Protein AF-A0A6N9TY40-F1 (afdb_monomer_lite)

Radius of gyration: 11.16 Å; chains: 1; bounding box: 29×16×31 Å

Foldseek 3Di:
DLVVVLVVLLVVLQVCLVVLVLLVSLVSLVVSVVSCVVDPDPPSVVSSVVSLVSSVVSDDDSNVVSVVVVVPDDD

Secondary structure (DSSP, 8-state):
-HHHHHHHHHHHHHHHHHHT-HHHHHHHHHHHHHHHTT---HHHHHHHHHHHHHHTTT--HHHHHHHHHHHTS--

Sequence (75 aa):
FSRNLALYRAQLAWDLTRSGTADEAAAAVHEVLDLLERVQSSRVRGMLATTVRALGPQGGPEVTALLNRYEALPS

pLDDT: mean 95.87, std 5.43, range [63.88, 98.75]

Organism: Streptomyces halstedii (NCBI:txid1944)

Structure (mmCIF, N/CA/C/O backbone):
data_AF-A0A6N9TY40-F1
#
_entry.id   AF-A0A6N9TY40-F1
#
loop_
_atom_site.group_PDB
_atom_site.id
_atom_site.type_symbol
_atom_site.label_atom_id
_atom_site.label_alt_id
_atom_site.label_comp_id
_atom_site.label_asym_id
_atom_site.label_entity_id
_atom_site.label_seq_id
_atom_site.pdbx_PDB_ins_code
_atom_site.Cartn_x
_atom_site.Cartn_y
_atom_site.Cartn_z
_atom_site.occupancy
_atom_site.B_iso_or_equiv
_atom_site.auth_seq_id
_atom_site.auth_comp_id
_atom_site.auth_asym_id
_atom_site.auth_atom_id
_atom_site.pdbx_PDB_model_num
ATOM 1 N N . PHE A 1 1 ? -2.521 -2.533 19.625 1.00 74.06 1 PHE A N 1
ATOM 2 C CA . PHE A 1 1 ? -1.291 -2.980 18.938 1.00 74.06 1 PHE A CA 1
ATOM 3 C C . PHE A 1 1 ? -1.386 -2.812 17.419 1.00 74.06 1 PHE A C 1
ATOM 5 O O . PHE A 1 1 ? -0.621 -2.027 16.872 1.00 74.06 1 PHE A O 1
ATOM 12 N N . SER A 1 2 ? -2.372 -3.424 16.748 1.00 86.69 2 SER A N 1
ATOM 13 C CA . SER A 1 2 ? -2.501 -3.429 15.276 1.00 86.69 2 SER A CA 1
ATOM 14 C C . SER A 1 2 ? -2.512 -2.045 14.612 1.00 86.69 2 SER A C 1
ATOM 16 O O . SER A 1 2 ? -1.967 -1.888 13.529 1.00 86.69 2 SER A O 1
ATOM 18 N N . ARG A 1 3 ? -3.048 -1.011 15.280 1.00 90.62 3 ARG A N 1
ATOM 19 C CA . ARG A 1 3 ? -3.004 0.374 14.776 1.00 90.62 3 ARG A CA 1
ATOM 20 C C . ARG A 1 3 ? -1.581 0.936 14.665 1.00 90.62 3 ARG A C 1
ATOM 22 O O . ARG A 1 3 ? -1.263 1.557 13.658 1.00 90.62 3 ARG A O 1
ATOM 29 N N . ASN A 1 4 ? -0.740 0.727 15.680 1.00 94.62 4 ASN A N 1
ATOM 30 C CA . ASN A 1 4 ? 0.649 1.201 15.656 1.00 94.62 4 ASN A CA 1
ATOM 31 C C . ASN A 1 4 ? 1.476 0.400 14.650 1.00 94.62 4 ASN A C 1
ATOM 33 O O . ASN A 1 4 ? 2.294 0.982 13.948 1.00 94.62 4 ASN A O 1
ATOM 37 N N . LEU A 1 5 ? 1.203 -0.903 14.522 1.00 96.31 5 LEU A N 1
ATOM 38 C CA . LEU A 1 5 ? 1.813 -1.729 13.484 1.00 96.31 5 LEU A CA 1
ATOM 39 C C . LEU A 1 5 ? 1.438 -1.232 12.079 1.00 96.31 5 LEU A C 1
ATOM 41 O O . LEU A 1 5 ? 2.323 -1.056 11.253 1.00 96.31 5 LEU A O 1
ATOM 45 N N . ALA A 1 6 ? 0.161 -0.919 11.831 1.00 96.81 6 ALA A N 1
ATOM 46 C CA . ALA A 1 6 ? -0.290 -0.361 10.553 1.00 96.81 6 ALA A CA 1
ATOM 47 C C . ALA A 1 6 ? 0.400 0.970 10.229 1.00 96.81 6 ALA A C 1
ATOM 49 O O . ALA A 1 6 ? 0.786 1.208 9.088 1.00 96.81 6 ALA A O 1
ATOM 50 N N . LEU A 1 7 ? 0.587 1.830 11.236 1.00 97.50 7 LEU A N 1
ATOM 51 C CA . LEU A 1 7 ? 1.310 3.087 11.065 1.00 97.50 7 LEU A CA 1
ATOM 52 C C . LEU A 1 7 ? 2.783 2.852 10.711 1.00 97.50 7 LEU A C 1
ATOM 54 O O . LEU A 1 7 ? 3.262 3.438 9.747 1.00 97.50 7 LEU A O 1
ATOM 58 N N . TYR A 1 8 ? 3.477 1.987 11.452 1.00 98.06 8 TYR A N 1
ATOM 59 C CA . TYR A 1 8 ? 4.878 1.656 11.189 1.00 98.06 8 TYR A CA 1
ATOM 60 C C . TYR A 1 8 ? 5.066 1.039 9.798 1.00 98.06 8 TYR A C 1
ATOM 62 O O . TYR A 1 8 ? 5.951 1.446 9.051 1.00 98.06 8 TYR A O 1
ATOM 70 N N . ARG A 1 9 ? 4.187 0.112 9.400 1.00 98.25 9 ARG A N 1
ATOM 71 C CA . ARG A 1 9 ? 4.224 -0.496 8.063 1.00 98.25 9 ARG A CA 1
ATOM 72 C C . ARG A 1 9 ? 3.945 0.514 6.953 1.00 98.25 9 ARG A C 1
ATOM 74 O O . ARG A 1 9 ? 4.611 0.476 5.927 1.00 98.25 9 ARG A O 1
ATOM 81 N N . ALA A 1 10 ? 3.040 1.467 7.175 1.00 98.38 10 ALA A N 1
ATOM 82 C CA . ALA A 1 10 ? 2.800 2.544 6.218 1.00 98.38 10 ALA A CA 1
ATOM 83 C C . ALA A 1 10 ? 4.001 3.496 6.084 1.00 98.38 10 ALA A C 1
ATOM 85 O O . ALA A 1 10 ? 4.255 3.995 4.990 1.00 98.38 10 ALA A O 1
ATOM 86 N N . GLN A 1 11 ? 4.745 3.741 7.170 1.00 98.56 11 GLN A N 1
ATOM 87 C CA . GLN A 1 11 ? 6.010 4.487 7.120 1.00 98.56 11 GLN A CA 1
ATOM 88 C C . GLN A 1 11 ? 7.066 3.714 6.326 1.00 98.56 11 GLN A C 1
ATOM 90 O O . GLN A 1 11 ? 7.631 4.263 5.388 1.00 98.56 11 GLN A O 1
ATOM 95 N N . LEU A 1 12 ? 7.243 2.423 6.623 1.00 98.69 12 LEU A N 1
ATOM 96 C CA . LEU A 1 12 ? 8.170 1.554 5.899 1.00 98.69 12 LEU A CA 1
ATOM 97 C C . LEU A 1 12 ? 7.873 1.520 4.392 1.00 98.69 12 LEU A C 1
ATOM 99 O O . LEU A 1 12 ? 8.780 1.690 3.588 1.00 98.69 12 LEU A O 1
ATOM 103 N N . ALA A 1 13 ? 6.607 1.353 4.001 1.00 98.56 13 ALA A N 1
ATOM 104 C CA . ALA A 1 13 ? 6.210 1.351 2.594 1.00 98.56 13 ALA A CA 1
ATOM 105 C C . ALA A 1 13 ? 6.581 2.664 1.879 1.00 98.56 13 ALA A C 1
ATOM 107 O O . ALA A 1 13 ? 7.048 2.654 0.738 1.00 98.56 13 ALA A O 1
ATOM 108 N N . TRP A 1 14 ? 6.398 3.803 2.553 1.00 98.62 14 TRP A N 1
ATOM 109 C CA . TRP A 1 14 ? 6.790 5.110 2.026 1.00 98.62 14 TRP A CA 1
ATOM 110 C C . TRP A 1 14 ? 8.309 5.251 1.878 1.00 98.62 14 TRP A C 1
ATOM 112 O O . TRP A 1 14 ? 8.788 5.749 0.857 1.00 98.62 14 TRP A O 1
ATOM 122 N N . ASP A 1 15 ? 9.070 4.782 2.865 1.00 98.75 15 ASP A N 1
ATOM 123 C CA . ASP A 1 15 ? 10.530 4.834 2.830 1.00 98.75 15 ASP A CA 1
ATOM 124 C C . ASP A 1 15 ? 11.099 3.949 1.712 1.00 98.75 15 ASP A C 1
ATOM 126 O O . ASP A 1 15 ? 11.949 4.415 0.954 1.00 98.75 15 ASP A O 1
ATOM 130 N N . LEU A 1 16 ? 10.554 2.740 1.530 1.00 98.62 16 LEU A N 1
ATOM 131 C CA . LEU A 1 16 ? 10.912 1.826 0.437 1.00 98.62 16 LEU A CA 1
ATOM 132 C C . LEU A 1 16 ? 10.595 2.422 -0.945 1.00 98.62 16 LEU A C 1
ATOM 134 O O . LEU A 1 16 ? 11.402 2.363 -1.873 1.00 98.62 16 LEU A O 1
ATOM 138 N N . THR A 1 17 ? 9.439 3.078 -1.072 1.00 98.44 17 THR A N 1
ATOM 139 C CA . THR A 1 17 ? 9.059 3.775 -2.312 1.00 98.44 17 THR A CA 1
ATOM 140 C C . THR A 1 17 ? 10.081 4.856 -2.669 1.00 98.44 17 THR A C 1
ATOM 142 O O . THR A 1 17 ? 10.429 5.029 -3.835 1.00 98.44 17 THR A O 1
ATOM 145 N N . ARG A 1 18 ? 10.592 5.580 -1.665 1.00 97.94 18 ARG A N 1
ATOM 146 C CA . ARG A 1 18 ? 11.612 6.624 -1.835 1.00 97.94 18 ARG A CA 1
ATOM 147 C C . ARG A 1 18 ? 13.014 6.079 -2.101 1.00 97.94 18 ARG A C 1
ATOM 149 O O . ARG A 1 18 ? 13.807 6.798 -2.702 1.00 97.94 18 ARG A O 1
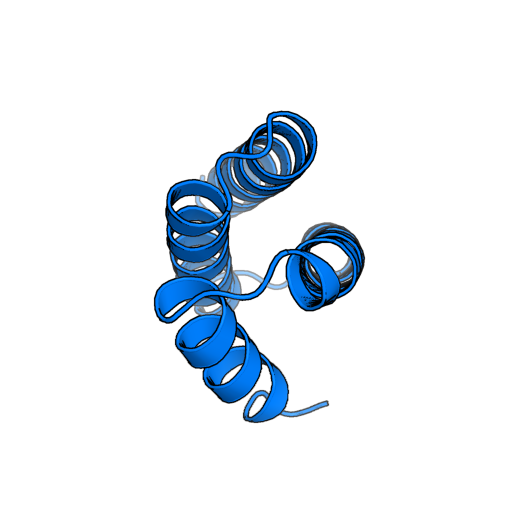ATOM 156 N N . SER A 1 19 ? 13.332 4.861 -1.662 1.00 97.69 19 SER A N 1
ATOM 157 C CA . SER A 1 19 ? 14.610 4.205 -1.969 1.00 97.69 19 SER A CA 1
ATOM 158 C C . SER A 1 19 ? 14.637 3.513 -3.333 1.00 97.69 19 SER A C 1
ATOM 160 O O . SER A 1 19 ? 15.684 2.999 -3.713 1.00 97.69 19 SER A O 1
ATOM 162 N N . GLY A 1 20 ? 13.524 3.509 -4.078 1.00 95.06 20 GLY A N 1
ATOM 163 C CA . GLY A 1 20 ? 13.427 2.870 -5.397 1.00 95.06 20 GLY A CA 1
ATOM 164 C C . GLY A 1 20 ? 13.272 1.347 -5.342 1.00 95.06 20 GLY A C 1
ATOM 165 O O . GLY A 1 20 ? 13.477 0.674 -6.346 1.00 95.06 20 GLY A O 1
ATOM 166 N N . THR A 1 21 ? 12.917 0.801 -4.177 1.00 97.12 21 THR A N 1
ATOM 167 C CA . THR A 1 21 ? 12.656 -0.630 -3.958 1.00 97.12 21 THR A CA 1
ATOM 168 C C . THR A 1 21 ? 11.151 -0.873 -4.086 1.00 97.12 21 THR A C 1
ATOM 170 O O . THR A 1 21 ? 10.432 -0.972 -3.086 1.00 97.12 21 THR A O 1
ATOM 173 N N . ALA A 1 22 ? 10.659 -0.812 -5.328 1.00 97.56 22 ALA A N 1
ATOM 174 C CA . ALA A 1 22 ? 9.232 -0.766 -5.649 1.00 97.56 22 ALA A CA 1
ATOM 175 C C . ALA A 1 22 ? 8.484 -2.054 -5.269 1.00 97.56 22 ALA A C 1
ATOM 177 O O . ALA A 1 22 ? 7.366 -1.980 -4.758 1.00 97.56 22 ALA A O 1
ATOM 178 N N . ASP A 1 23 ? 9.112 -3.214 -5.464 1.00 98.19 23 ASP A N 1
ATOM 179 C CA . ASP A 1 23 ? 8.514 -4.518 -5.166 1.00 98.19 23 ASP A CA 1
ATOM 180 C C . ASP A 1 23 ? 8.337 -4.704 -3.648 1.00 98.19 23 ASP A C 1
ATOM 182 O O . ASP A 1 23 ? 7.254 -5.050 -3.170 1.00 98.19 23 ASP A O 1
ATOM 186 N N . GLU A 1 24 ? 9.355 -4.368 -2.851 1.00 98.50 24 GLU A N 1
ATOM 187 C CA . GLU A 1 24 ? 9.283 -4.409 -1.389 1.00 98.50 24 GLU A CA 1
ATOM 188 C C . GLU A 1 24 ? 8.290 -3.382 -0.840 1.00 98.50 24 GLU A C 1
ATOM 190 O O . GLU A 1 24 ? 7.561 -3.656 0.119 1.00 98.50 24 GLU A O 1
ATOM 195 N N . ALA A 1 25 ? 8.237 -2.193 -1.446 1.00 98.56 25 ALA A N 1
ATOM 196 C CA . ALA A 1 25 ? 7.237 -1.195 -1.104 1.00 98.56 25 ALA A CA 1
ATOM 197 C C . ALA A 1 25 ? 5.822 -1.722 -1.378 1.00 98.56 25 ALA A C 1
ATOM 199 O O . ALA A 1 25 ? 4.942 -1.557 -0.530 1.00 98.56 25 ALA A O 1
ATOM 200 N N . ALA A 1 26 ? 5.607 -2.390 -2.515 1.00 98.56 26 ALA A N 1
ATOM 201 C CA . ALA A 1 26 ? 4.316 -2.961 -2.868 1.00 98.56 26 ALA A CA 1
ATOM 202 C C . ALA A 1 26 ? 3.878 -4.053 -1.877 1.00 98.56 26 ALA A C 1
ATOM 204 O O . ALA A 1 26 ? 2.753 -4.015 -1.367 1.00 98.56 26 ALA A O 1
ATOM 205 N N . ALA A 1 27 ? 4.795 -4.948 -1.503 1.00 98.44 27 ALA A N 1
ATOM 206 C CA . ALA A 1 27 ? 4.565 -5.951 -0.466 1.00 98.44 27 ALA A CA 1
ATOM 207 C C . ALA A 1 27 ? 4.201 -5.312 0.889 1.00 98.44 27 ALA A C 1
ATOM 209 O O . ALA A 1 27 ? 3.228 -5.709 1.535 1.00 98.44 27 ALA A O 1
ATOM 210 N N . ALA A 1 28 ? 4.917 -4.261 1.300 1.00 98.44 28 ALA A N 1
ATOM 211 C CA . ALA A 1 28 ? 4.619 -3.546 2.539 1.00 98.44 28 ALA A CA 1
ATOM 212 C C . ALA A 1 28 ? 3.235 -2.867 2.506 1.00 98.44 28 ALA A C 1
ATOM 214 O O . ALA A 1 28 ? 2.533 -2.847 3.520 1.00 98.44 28 ALA A O 1
ATOM 215 N N . VAL A 1 29 ? 2.805 -2.337 1.355 1.00 98.25 29 VAL A N 1
ATOM 216 C CA . VAL A 1 29 ? 1.450 -1.786 1.189 1.00 98.25 29 VAL A CA 1
ATOM 217 C C . VAL A 1 29 ? 0.384 -2.876 1.345 1.00 98.25 29 VAL A C 1
ATOM 219 O O . VAL A 1 29 ? -0.633 -2.619 1.994 1.00 98.25 29 VAL A O 1
ATOM 222 N N . HIS A 1 30 ? 0.602 -4.086 0.822 1.00 98.44 30 HIS A N 1
ATOM 223 C CA . HIS A 1 30 ? -0.316 -5.210 1.037 1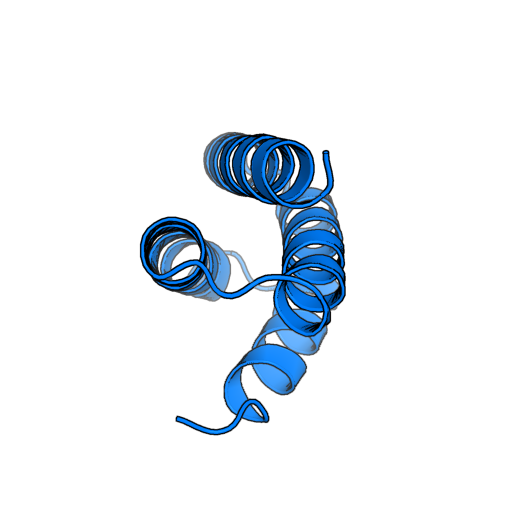.00 98.44 30 HIS A CA 1
ATOM 224 C C . HIS A 1 30 ? -0.502 -5.532 2.523 1.00 98.44 30 HIS A C 1
ATOM 226 O O . HIS A 1 30 ? -1.642 -5.634 2.977 1.00 98.44 30 HIS A O 1
ATOM 232 N N . GLU A 1 31 ? 0.581 -5.576 3.304 1.00 98.06 31 GLU A N 1
ATOM 233 C CA . GLU A 1 31 ? 0.483 -5.775 4.757 1.00 98.06 31 GLU A CA 1
ATOM 234 C C . GLU A 1 31 ? -0.332 -4.664 5.443 1.00 98.06 31 GLU A C 1
ATOM 236 O O . GLU A 1 31 ? -1.104 -4.918 6.370 1.00 98.06 31 GLU A O 1
ATOM 241 N N . VAL A 1 32 ? -0.187 -3.409 5.000 1.00 98.06 32 VAL A N 1
ATOM 242 C CA . VAL A 1 32 ? -0.979 -2.288 5.534 1.00 98.06 32 VAL A CA 1
ATOM 243 C C . VAL A 1 32 ? -2.463 -2.461 5.214 1.00 98.06 32 VAL A C 1
ATOM 245 O O . VAL A 1 32 ? -3.297 -2.187 6.081 1.00 98.06 32 VAL A O 1
ATOM 248 N N . LEU A 1 33 ? -2.803 -2.914 4.003 1.00 96.94 33 LEU A N 1
ATOM 249 C CA . LEU A 1 33 ? -4.186 -3.196 3.610 1.00 96.94 33 LEU A CA 1
ATOM 250 C C . LEU A 1 33 ? -4.807 -4.279 4.496 1.00 96.94 33 LEU A C 1
ATOM 252 O O . LEU A 1 33 ? -5.877 -4.045 5.056 1.00 96.94 33 LEU A O 1
ATOM 256 N N . ASP A 1 34 ? -4.098 -5.387 4.719 1.00 96.75 34 ASP A N 1
ATOM 257 C CA . ASP A 1 34 ? -4.548 -6.476 5.600 1.00 96.75 34 ASP A CA 1
ATOM 258 C C . ASP A 1 34 ? -4.769 -5.989 7.045 1.00 96.75 34 ASP A C 1
ATOM 260 O O . ASP A 1 34 ? -5.692 -6.409 7.750 1.00 96.75 34 ASP A O 1
ATOM 264 N N . LEU A 1 35 ? -3.928 -5.067 7.525 1.00 96.38 35 LEU A N 1
ATOM 265 C CA . LEU A 1 35 ? -4.093 -4.473 8.851 1.00 96.38 35 LEU A CA 1
ATOM 266 C C . LEU A 1 35 ? -5.305 -3.534 8.911 1.00 96.38 35 LEU A C 1
ATOM 268 O O . LEU A 1 35 ? -6.002 -3.519 9.930 1.00 96.38 35 LEU A O 1
ATOM 272 N N . LEU A 1 36 ? -5.578 -2.769 7.849 1.00 95.12 36 LEU A N 1
ATOM 273 C CA . LEU A 1 36 ? -6.719 -1.849 7.762 1.00 95.12 36 LEU A CA 1
ATOM 274 C C . LEU A 1 36 ? -8.081 -2.556 7.728 1.00 95.12 36 LEU A C 1
ATOM 276 O O . LEU A 1 36 ? -9.080 -1.926 8.076 1.00 95.12 36 LEU A O 1
ATOM 280 N N . GLU A 1 37 ? -8.133 -3.849 7.408 1.00 93.75 37 GLU A N 1
ATOM 281 C CA . GLU A 1 37 ? -9.335 -4.677 7.601 1.00 93.75 37 GLU A CA 1
ATOM 282 C C . GLU A 1 37 ? -9.706 -4.810 9.087 1.00 93.75 37 GLU A C 1
ATOM 284 O O . GLU A 1 37 ? -10.872 -4.962 9.445 1.00 93.75 37 GLU A O 1
ATOM 289 N N . ARG A 1 38 ? -8.712 -4.710 9.978 1.00 92.88 38 ARG A N 1
ATOM 290 C CA . ARG A 1 38 ? -8.881 -4.851 11.431 1.00 92.88 38 ARG A CA 1
ATOM 291 C C . ARG A 1 38 ? -8.916 -3.523 12.176 1.00 92.88 38 ARG A C 1
ATOM 293 O O . ARG A 1 38 ? -9.304 -3.498 13.345 1.00 92.88 38 ARG A O 1
ATOM 300 N N . VAL A 1 39 ? -8.469 -2.425 11.561 1.00 92.38 39 VAL A N 1
ATOM 301 C CA . VAL A 1 39 ? -8.408 -1.111 12.217 1.00 92.38 39 VAL A CA 1
ATOM 302 C C . VAL A 1 39 ? -8.883 0.028 11.323 1.00 92.38 39 VAL A C 1
ATOM 304 O O . VAL A 1 39 ? -8.422 0.223 10.203 1.00 92.38 39 VAL A O 1
ATOM 307 N N . GLN A 1 40 ? -9.735 0.886 11.881 1.00 92.06 40 GLN A N 1
ATOM 308 C CA . GLN A 1 40 ? -10.156 2.116 11.217 1.00 92.06 40 GLN A CA 1
ATOM 309 C C . GLN A 1 40 ? -9.134 3.239 11.480 1.00 92.06 40 GLN A C 1
ATOM 311 O O . GLN A 1 40 ? -8.920 3.684 12.617 1.00 92.06 40 GLN A O 1
ATOM 316 N N . SER A 1 41 ? -8.448 3.688 10.424 1.00 95.69 41 SER A N 1
ATOM 317 C CA . SER A 1 41 ? -7.414 4.728 10.508 1.00 95.69 41 SER A CA 1
ATOM 318 C C . SER A 1 41 ? -7.352 5.588 9.244 1.00 95.69 41 SER A C 1
ATOM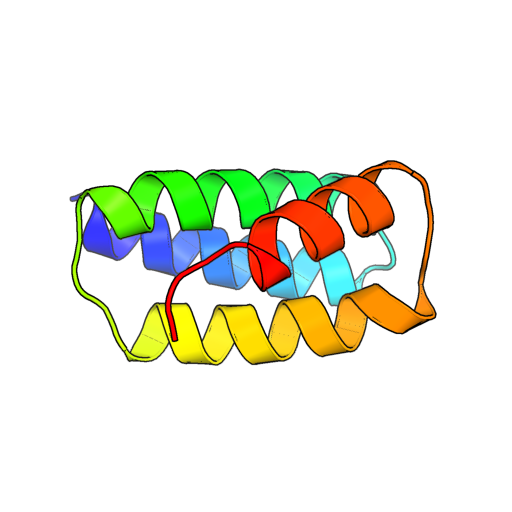 320 O O . SER A 1 41 ? -6.759 5.195 8.240 1.00 95.69 41 SER A O 1
ATOM 322 N N . SER A 1 42 ? -7.924 6.793 9.304 1.00 95.44 42 SER A N 1
ATOM 323 C CA . SER A 1 42 ? -7.872 7.776 8.210 1.00 95.44 42 SER A CA 1
ATOM 324 C C . SER A 1 42 ? -6.443 8.226 7.898 1.00 95.44 42 SER A C 1
ATOM 326 O O . SER A 1 42 ? -6.075 8.343 6.733 1.00 95.44 42 SER A O 1
ATOM 328 N N . ARG A 1 43 ? -5.602 8.398 8.928 1.00 96.44 43 ARG A N 1
ATOM 329 C CA . ARG A 1 43 ? -4.183 8.750 8.767 1.00 96.44 43 ARG A CA 1
ATOM 330 C C . ARG A 1 43 ? -3.439 7.726 7.911 1.00 96.44 43 ARG A C 1
ATOM 332 O O . ARG A 1 43 ? -2.747 8.106 6.975 1.00 96.44 43 ARG A O 1
ATOM 339 N N . VAL A 1 44 ? -3.590 6.439 8.228 1.00 97.12 44 VAL A N 1
ATOM 340 C CA . VAL A 1 44 ? -2.910 5.362 7.492 1.00 97.12 44 VAL A CA 1
ATOM 341 C C . VAL A 1 44 ? -3.447 5.273 6.063 1.00 97.12 44 VAL A C 1
ATOM 343 O O . VAL A 1 44 ? -2.652 5.174 5.139 1.00 97.12 44 VAL A O 1
ATOM 346 N N . ARG A 1 45 ? -4.765 5.421 5.857 1.00 96.38 45 ARG A N 1
ATOM 347 C CA . ARG A 1 45 ? -5.364 5.494 4.510 1.00 96.38 45 ARG A CA 1
ATOM 348 C C . ARG A 1 45 ? -4.790 6.649 3.677 1.00 96.38 45 ARG A C 1
ATOM 350 O O . ARG A 1 45 ? -4.463 6.449 2.513 1.00 96.38 45 ARG A O 1
ATOM 357 N N . GLY A 1 46 ? -4.605 7.827 4.277 1.00 97.75 46 GLY A N 1
ATOM 358 C CA . GLY A 1 46 ? -4.004 8.987 3.608 1.00 97.75 46 GLY A CA 1
ATOM 359 C C . GLY A 1 46 ? -2.530 8.787 3.235 1.00 97.75 46 GLY A C 1
ATOM 360 O O . GLY A 1 46 ? -2.114 9.162 2.135 1.00 97.75 46 GLY A O 1
ATOM 361 N N . MET A 1 47 ? -1.753 8.146 4.115 1.00 98.00 47 MET A N 1
ATOM 362 C CA . MET A 1 47 ? -0.381 7.735 3.797 1.00 98.00 47 MET A CA 1
ATOM 363 C C . MET A 1 47 ? -0.375 6.750 2.628 1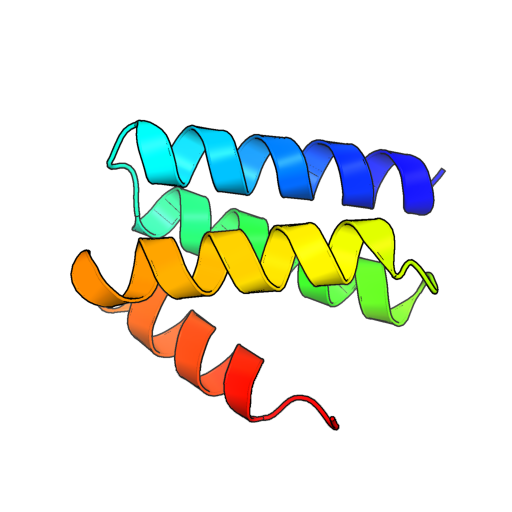.00 98.00 47 MET A C 1
ATOM 365 O O . MET A 1 47 ? 0.351 6.960 1.664 1.00 98.00 47 MET A O 1
ATOM 369 N N . LEU A 1 48 ? -1.256 5.748 2.665 1.00 96.94 48 LEU A N 1
ATOM 370 C CA . LEU A 1 48 ? -1.349 4.720 1.635 1.00 96.94 48 LEU A CA 1
ATOM 371 C C . LEU A 1 48 ? -1.679 5.290 0.258 1.00 96.94 48 LEU A C 1
ATOM 373 O O . LEU A 1 48 ? -1.011 4.959 -0.713 1.00 96.94 48 LEU A O 1
ATOM 377 N N . ALA A 1 49 ? -2.648 6.204 0.182 1.00 97.94 49 ALA A N 1
ATOM 378 C CA . ALA A 1 49 ? -3.001 6.872 -1.068 1.00 97.94 49 ALA A CA 1
ATOM 379 C C . ALA A 1 49 ? -1.812 7.645 -1.662 1.00 97.94 49 ALA A C 1
ATOM 381 O O . ALA A 1 49 ? -1.643 7.710 -2.877 1.00 97.94 49 ALA A O 1
ATOM 382 N N . THR A 1 50 ? -0.977 8.238 -0.806 1.00 98.38 50 THR A N 1
ATOM 383 C CA . THR A 1 50 ? 0.231 8.953 -1.237 1.00 98.38 50 THR A CA 1
ATOM 384 C C . THR A 1 50 ? 1.305 7.990 -1.731 1.00 98.38 50 THR A C 1
ATOM 386 O O . THR A 1 50 ? 1.862 8.215 -2.802 1.00 98.38 50 THR A O 1
ATOM 389 N N . THR A 1 51 ? 1.542 6.896 -1.006 1.00 98.44 51 THR A N 1
ATOM 390 C CA . THR A 1 51 ? 2.494 5.849 -1.395 1.00 98.44 51 THR A CA 1
ATOM 391 C C . THR A 1 51 ? 2.106 5.193 -2.720 1.00 98.44 51 THR A C 1
ATOM 393 O O . THR A 1 51 ? 2.930 5.116 -3.624 1.00 98.44 51 THR A O 1
ATOM 396 N N . VAL A 1 52 ? 0.840 4.800 -2.887 1.00 98.00 52 VAL A N 1
ATOM 397 C CA . VAL A 1 52 ? 0.336 4.156 -4.112 1.00 98.00 52 VAL A CA 1
ATOM 398 C C . VAL A 1 52 ? 0.500 5.063 -5.335 1.00 98.00 52 VAL A C 1
ATOM 400 O O . VAL A 1 52 ? 0.991 4.619 -6.372 1.00 98.00 52 VAL A O 1
ATOM 403 N N . ARG A 1 53 ? 0.183 6.360 -5.208 1.00 97.94 53 ARG A N 1
ATOM 404 C CA . ARG A 1 53 ? 0.426 7.340 -6.281 1.00 97.94 53 ARG A CA 1
ATOM 405 C C . ARG A 1 53 ? 1.904 7.460 -6.655 1.00 97.94 53 ARG A C 1
ATOM 407 O O . ARG A 1 53 ? 2.208 7.657 -7.825 1.00 97.94 53 ARG A O 1
ATOM 414 N N . ALA A 1 54 ? 2.807 7.367 -5.681 1.00 98.25 54 ALA A N 1
ATOM 415 C CA . ALA A 1 54 ? 4.247 7.447 -5.918 1.00 98.25 54 ALA A CA 1
ATOM 416 C C . ALA A 1 54 ? 4.838 6.154 -6.510 1.00 98.25 54 ALA A C 1
ATOM 418 O O . ALA A 1 54 ? 5.841 6.222 -7.219 1.00 98.25 54 ALA A O 1
ATOM 419 N N . LEU A 1 55 ? 4.218 4.997 -6.253 1.00 97.81 55 LEU A N 1
ATOM 420 C CA . LEU A 1 55 ? 4.611 3.714 -6.841 1.00 97.81 55 LEU A CA 1
ATOM 421 C C . LEU A 1 55 ? 4.161 3.563 -8.294 1.00 97.81 55 LEU A C 1
ATOM 423 O O . LEU A 1 55 ? 4.891 2.971 -9.082 1.00 97.81 55 LEU A O 1
ATOM 427 N N . GLY A 1 56 ? 3.008 4.127 -8.670 1.00 97.12 56 GLY A N 1
ATOM 428 C CA . GLY A 1 56 ? 2.452 3.997 -10.024 1.00 97.12 56 GLY A CA 1
ATOM 429 C C . GLY A 1 56 ? 3.463 4.231 -11.162 1.00 97.12 56 GLY A C 1
ATOM 430 O O . GLY A 1 56 ? 3.572 3.377 -12.039 1.00 97.12 56 GLY A O 1
ATOM 431 N N . PRO A 1 57 ? 4.255 5.320 -11.141 1.00 97.44 57 PRO A N 1
ATOM 432 C CA . PRO A 1 57 ? 5.283 5.570 -12.152 1.00 97.44 57 PRO A CA 1
ATOM 433 C C . PRO A 1 57 ? 6.483 4.609 -12.132 1.00 97.44 57 PRO A C 1
ATOM 435 O O . PRO A 1 57 ? 7.173 4.511 -13.142 1.00 97.44 57 PRO A O 1
ATOM 438 N N . GLN A 1 58 ? 6.769 3.937 -11.008 1.00 96.62 58 GLN A N 1
ATOM 439 C CA . GLN A 1 58 ? 7.886 2.984 -10.901 1.00 96.62 58 GLN A CA 1
ATOM 440 C C . GLN A 1 58 ? 7.566 1.672 -11.633 1.00 96.62 58 GLN A C 1
ATOM 442 O O . GLN A 1 58 ? 8.459 1.059 -12.213 1.00 96.62 58 GLN A O 1
ATOM 447 N N . GLY A 1 59 ? 6.282 1.296 -11.674 1.00 94.06 59 GLY A N 1
ATOM 448 C CA . GLY A 1 59 ? 5.796 0.127 -12.402 1.00 94.06 59 GLY A CA 1
ATOM 449 C C . GLY A 1 59 ? 6.335 -1.197 -11.851 1.00 94.06 59 GLY A C 1
ATOM 450 O O . GLY A 1 59 ? 6.842 -1.266 -10.737 1.00 94.06 59 GLY A O 1
ATOM 451 N N . GLY A 1 60 ? 6.192 -2.263 -12.638 1.00 97.06 60 GLY A N 1
ATOM 452 C CA . GLY A 1 60 ? 6.584 -3.618 -12.245 1.00 97.06 60 GLY A CA 1
ATOM 453 C C . GLY A 1 60 ? 5.392 -4.519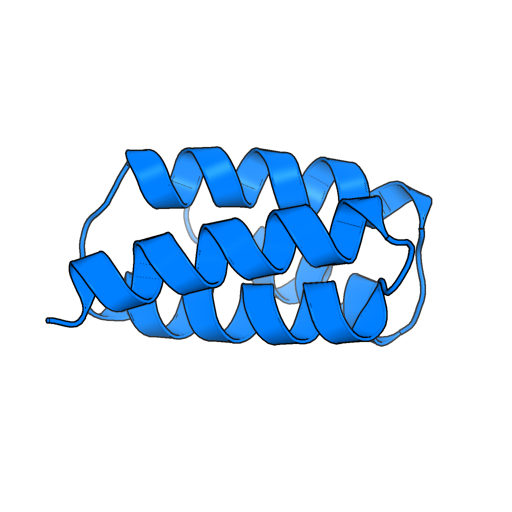 -11.900 1.00 97.06 60 GLY A C 1
ATOM 454 O O . GLY A 1 60 ? 4.270 -4.034 -11.704 1.00 97.06 60 GLY A O 1
ATOM 455 N N . PRO A 1 61 ? 5.604 -5.845 -11.882 1.00 97.56 61 PRO A N 1
ATOM 456 C CA . PRO A 1 61 ? 4.537 -6.817 -11.663 1.00 97.56 61 PRO A CA 1
ATOM 457 C C . PRO A 1 61 ? 3.904 -6.676 -10.273 1.00 97.56 61 PRO A C 1
ATOM 459 O O . PRO A 1 61 ? 2.678 -6.639 -10.179 1.00 97.56 61 PRO A O 1
ATOM 462 N N . GLU A 1 62 ? 4.710 -6.504 -9.221 1.00 97.75 62 GLU A N 1
ATOM 463 C CA . GLU A 1 62 ? 4.212 -6.358 -7.847 1.00 97.75 62 GLU A CA 1
ATOM 464 C C . GLU A 1 62 ? 3.446 -5.047 -7.656 1.00 97.75 62 GLU A C 1
ATOM 466 O O . GLU A 1 62 ? 2.358 -5.026 -7.081 1.00 97.75 62 GLU A O 1
ATOM 471 N N . VAL A 1 63 ? 3.948 -3.946 -8.226 1.00 98.12 63 VAL A N 1
ATOM 472 C CA . VAL A 1 63 ? 3.231 -2.663 -8.224 1.00 98.12 63 VAL A CA 1
ATOM 473 C C . VAL A 1 63 ? 1.902 -2.778 -8.972 1.00 98.12 63 VAL A C 1
ATOM 475 O O . VAL A 1 63 ? 0.888 -2.269 -8.502 1.00 98.12 63 VAL A O 1
ATOM 478 N N . THR A 1 64 ? 1.869 -3.479 -10.105 1.00 98.31 64 THR A N 1
ATOM 479 C CA . THR A 1 64 ? 0.631 -3.689 -10.873 1.00 98.31 64 THR A CA 1
ATOM 480 C C . THR A 1 64 ? -0.385 -4.511 -10.076 1.00 98.31 64 THR A C 1
ATOM 482 O O . THR A 1 64 ? -1.558 -4.143 -10.006 1.00 98.31 64 THR A O 1
ATOM 485 N N . ALA A 1 65 ? 0.053 -5.597 -9.431 1.00 98.12 65 ALA A N 1
ATOM 486 C CA . ALA A 1 65 ? -0.797 -6.407 -8.559 1.00 98.12 65 ALA A CA 1
ATOM 487 C C . ALA A 1 65 ? -1.352 -5.583 -7.388 1.00 98.12 65 ALA A C 1
ATOM 489 O O . ALA A 1 65 ? -2.546 -5.662 -7.073 1.00 98.12 65 ALA A O 1
ATOM 490 N N . LEU A 1 66 ? -0.509 -4.735 -6.796 1.00 98.25 66 LEU A N 1
ATOM 491 C CA . LEU A 1 66 ? -0.925 -3.812 -5.758 1.00 98.25 66 LEU A CA 1
ATOM 492 C C . LEU A 1 66 ? -1.990 -2.829 -6.248 1.00 98.25 66 LEU A C 1
ATOM 494 O O . LEU A 1 66 ? -3.005 -2.667 -5.571 1.00 98.25 66 LEU A O 1
ATOM 498 N N . LEU A 1 67 ? -1.768 -2.163 -7.383 1.00 97.94 67 LEU A N 1
ATOM 499 C CA . LEU A 1 67 ? -2.697 -1.165 -7.919 1.00 97.94 67 LEU A CA 1
ATOM 500 C C . LEU A 1 67 ? -4.071 -1.778 -8.184 1.00 97.94 67 LEU A C 1
ATOM 502 O O . LEU A 1 67 ? -5.068 -1.248 -7.701 1.00 97.94 67 LEU A O 1
ATOM 506 N N . ASN A 1 68 ? -4.110 -2.953 -8.816 1.00 98.12 68 ASN A N 1
ATOM 507 C CA . ASN A 1 68 ? -5.352 -3.694 -9.043 1.00 98.12 68 ASN A CA 1
ATOM 508 C C . ASN A 1 68 ? -6.089 -3.991 -7.728 1.00 98.12 68 ASN A C 1
ATOM 510 O O . ASN A 1 68 ? -7.303 -3.812 -7.630 1.00 98.12 68 ASN A O 1
ATOM 514 N N . ARG A 1 69 ? -5.361 -4.422 -6.686 1.00 97.25 69 ARG A N 1
ATOM 515 C CA . ARG A 1 69 ? -5.956 -4.654 -5.362 1.00 97.25 69 ARG A CA 1
ATOM 516 C C . ARG A 1 69 ? -6.463 -3.355 -4.735 1.00 97.25 69 ARG A C 1
ATOM 518 O O . ARG A 1 69 ? -7.517 -3.363 -4.108 1.00 97.25 69 ARG A O 1
ATOM 525 N N . TYR A 1 70 ? -5.706 -2.267 -4.856 1.00 95.88 70 TYR A N 1
ATOM 526 C CA . TYR A 1 70 ? -6.029 -0.979 -4.248 1.00 95.88 70 TYR A CA 1
ATOM 527 C C . TYR A 1 70 ? -7.264 -0.334 -4.889 1.00 95.88 70 TYR A C 1
ATOM 529 O O . TYR A 1 70 ? -8.104 0.206 -4.176 1.00 95.88 70 TYR A O 1
ATOM 537 N N . GLU A 1 71 ? -7.406 -0.439 -6.211 1.00 94.81 71 GLU A N 1
ATOM 538 C CA . GLU A 1 71 ? -8.571 0.042 -6.965 1.00 94.81 71 GLU A CA 1
ATOM 539 C C . GLU A 1 71 ? -9.843 -0.770 -6.686 1.00 94.81 71 GLU A C 1
ATOM 541 O O . GLU A 1 71 ? -10.943 -0.228 -6.743 1.00 94.81 71 GLU A O 1
ATOM 546 N N . ALA A 1 72 ? -9.707 -2.050 -6.330 1.00 95.50 72 ALA A N 1
ATOM 547 C CA . ALA A 1 72 ? -10.833 -2.902 -5.949 1.00 95.50 72 ALA A CA 1
ATOM 548 C C . ALA A 1 72 ? -11.398 -2.597 -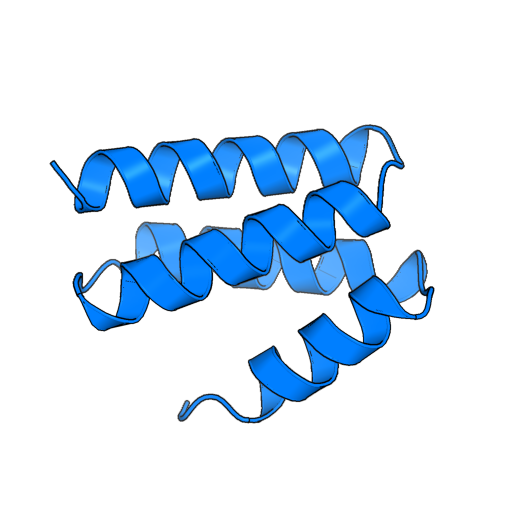4.545 1.00 95.50 72 ALA A C 1
ATOM 550 O O . ALA A 1 72 ? -12.406 -3.187 -4.147 1.00 95.50 72 ALA A O 1
ATOM 551 N N . LEU A 1 73 ? -10.760 -1.712 -3.768 1.00 90.00 73 LEU A N 1
ATOM 552 C CA . LEU A 1 73 ? -11.249 -1.337 -2.443 1.00 90.00 73 LEU A CA 1
ATOM 553 C C . LEU A 1 73 ? -12.478 -0.420 -2.556 1.00 90.00 73 LEU A C 1
ATOM 555 O O . LEU A 1 73 ? -12.476 0.513 -3.357 1.00 90.00 73 LEU A O 1
ATOM 559 N N . PRO A 1 74 ? -13.508 -0.619 -1.717 1.00 79.31 74 PRO A N 1
ATOM 560 C CA . PRO A 1 74 ? -14.650 0.284 -1.679 1.00 79.31 74 PRO A CA 1
ATOM 561 C C . PRO A 1 74 ? -14.212 1.682 -1.213 1.00 79.31 74 PRO A C 1
ATOM 563 O O . PRO A 1 74 ? -13.505 1.815 -0.206 1.00 79.31 74 PRO A O 1
ATOM 566 N N . SER A 1 75 ? -14.633 2.699 -1.970 1.00 63.88 75 SER A N 1
ATOM 567 C CA . SER A 1 75 ? -14.403 4.133 -1.727 1.00 63.88 75 SER A CA 1
ATOM 568 C C . SER A 1 75 ? -15.132 4.659 -0.497 1.00 63.88 75 SER A C 1
ATOM 570 O O . SER A 1 75 ? -16.343 4.356 -0.387 1.00 63.88 75 SER A O 1
#